Protein AF-U7QXC9-F1 (afdb_monomer_lite)

Foldseek 3Di:
DDDDDDDPDLALVVVVVSVVSVCVVDDDNPDADEDDDDPDPRCVDPSNVVVHPYDDDDDD

Structure (mmCIF, N/CA/C/O backbone):
data_AF-U7QXC9-F1
#
_entry.id   AF-U7QXC9-F1
#
loop_
_atom_site.group_PDB
_atom_site.id
_atom_site.type_symbol
_atom_site.label_atom_id
_atom_site.label_alt_id
_atom_site.label_comp_id
_atom_site.label_asym_id
_atom_site.label_entity_id
_atom_site.label_seq_id
_atom_site.pdbx_PDB_ins_code
_atom_site.Cartn_x
_atom_site.Cartn_y
_atom_site.Cartn_z
_atom_site.occupancy
_atom_site.B_iso_or_equiv
_atom_site.auth_seq_id
_atom_site.auth_comp_id
_atom_site.auth_asym_id
_atom_site.auth_atom_id
_atom_site.pdbx_PDB_model_num
ATOM 1 N N . ARG A 1 1 ? -10.933 10.463 6.045 1.00 81.44 1 ARG A N 1
ATOM 2 C CA . ARG A 1 1 ? -9.696 11.131 6.518 1.00 81.44 1 ARG A CA 1
ATOM 3 C C . ARG A 1 1 ? -8.614 10.865 5.491 1.00 81.44 1 ARG A C 1
ATOM 5 O O . ARG A 1 1 ? -8.516 9.727 5.055 1.00 81.44 1 ARG A O 1
ATOM 12 N N . THR A 1 2 ? -7.844 11.874 5.108 1.00 88.88 2 THR A N 1
ATOM 13 C CA . THR A 1 2 ? -6.720 11.692 4.180 1.00 88.88 2 THR A CA 1
ATOM 14 C C . THR A 1 2 ? -5.465 11.296 4.960 1.00 88.88 2 THR A C 1
ATOM 16 O O . THR A 1 2 ? -5.246 11.813 6.057 1.00 88.88 2 THR A O 1
ATOM 19 N N . VAL A 1 3 ? -4.680 10.357 4.427 1.00 89.06 3 VA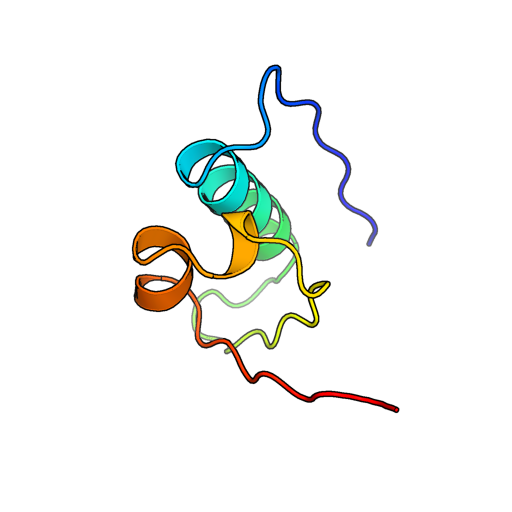L A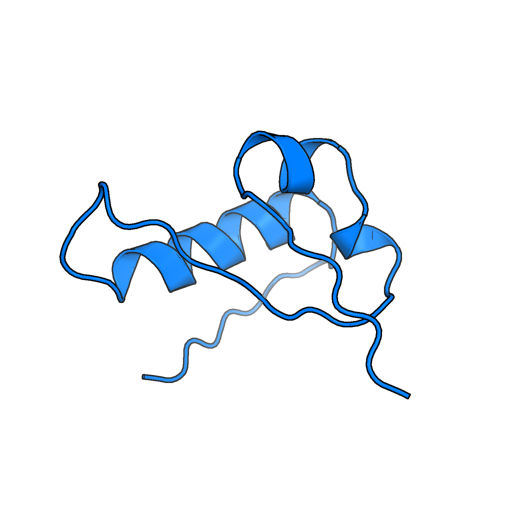 N 1
ATOM 20 C CA . VAL A 1 3 ? -3.417 9.878 5.011 1.00 89.06 3 VAL A CA 1
ATOM 21 C C . VAL A 1 3 ? -2.295 10.229 4.039 1.00 89.06 3 VAL A C 1
ATOM 23 O O . VAL A 1 3 ? -2.372 9.865 2.870 1.00 89.06 3 VAL A O 1
ATOM 26 N N . PHE A 1 4 ? -1.276 10.932 4.527 1.00 92.38 4 PHE A N 1
ATOM 27 C CA . PHE A 1 4 ? -0.075 11.284 3.773 1.00 92.38 4 PHE A CA 1
ATOM 28 C C . PHE A 1 4 ? 1.143 10.735 4.514 1.00 92.38 4 PHE A C 1
ATOM 30 O O . PHE A 1 4 ? 1.204 10.843 5.739 1.00 92.38 4 PHE A O 1
ATOM 37 N N . GLN A 1 5 ? 2.072 10.128 3.781 1.00 91.94 5 GLN A N 1
ATOM 38 C CA . GLN A 1 5 ? 3.333 9.597 4.297 1.00 91.94 5 GLN A CA 1
ATOM 39 C C . GLN A 1 5 ? 4.431 9.831 3.261 1.00 91.94 5 GLN A C 1
ATOM 41 O O . GLN A 1 5 ? 4.174 9.733 2.060 1.00 91.94 5 GLN A O 1
ATOM 46 N N . GLU A 1 6 ? 5.642 10.115 3.728 1.00 93.81 6 GLU A N 1
ATOM 47 C CA . GLU A 1 6 ? 6.817 10.266 2.875 1.00 93.81 6 GLU A CA 1
ATOM 48 C C . GLU A 1 6 ? 7.690 9.017 2.976 1.00 93.81 6 GLU A C 1
ATOM 50 O O . GLU A 1 6 ? 8.096 8.604 4.063 1.00 93.81 6 GLU A O 1
ATOM 55 N N . TYR A 1 7 ? 7.993 8.420 1.825 1.00 89.94 7 TYR A N 1
ATOM 56 C CA . TYR A 1 7 ? 8.899 7.285 1.717 1.00 89.94 7 TYR A CA 1
ATOM 57 C C . TYR A 1 7 ? 10.013 7.630 0.738 1.00 89.94 7 TYR A C 1
ATOM 59 O O . TYR A 1 7 ? 9.757 8.147 -0.347 1.00 89.94 7 TYR A O 1
ATOM 67 N N . GLN A 1 8 ? 11.254 7.296 1.096 1.00 90.25 8 GLN A N 1
ATOM 68 C CA . GLN A 1 8 ? 12.421 7.572 0.253 1.00 90.25 8 GLN A CA 1
ATOM 69 C C . GLN A 1 8 ? 12.367 6.830 -1.094 1.00 90.25 8 GLN A C 1
ATOM 71 O O . GLN A 1 8 ? 12.922 7.298 -2.084 1.00 90.25 8 GLN A O 1
ATOM 76 N N . THR A 1 9 ? 11.714 5.664 -1.141 1.00 87.88 9 THR A N 1
ATOM 77 C CA . THR A 1 9 ? 11.537 4.869 -2.364 1.00 87.88 9 THR A CA 1
ATOM 78 C C . THR A 1 9 ? 10.137 4.268 -2.435 1.00 87.88 9 THR A C 1
ATOM 80 O O . THR A 1 9 ? 9.570 3.872 -1.417 1.00 87.88 9 THR A O 1
ATOM 83 N N . LEU A 1 10 ? 9.588 4.158 -3.645 1.00 83.44 10 LEU A N 1
ATOM 84 C CA . LEU A 1 10 ? 8.329 3.458 -3.904 1.00 83.44 10 LEU A CA 1
ATOM 85 C C . LEU A 1 10 ? 8.625 1.992 -4.228 1.00 83.44 10 LEU A C 1
ATOM 87 O O . LEU A 1 10 ? 8.861 1.629 -5.378 1.00 83.44 10 LEU A O 1
ATOM 91 N N . ASN A 1 11 ? 8.655 1.169 -3.185 1.00 82.50 11 ASN A N 1
ATOM 92 C CA . ASN A 1 11 ? 8.841 -0.275 -3.270 1.00 82.50 11 ASN A CA 1
ATOM 93 C C . ASN A 1 11 ? 7.737 -1.003 -2.492 1.00 82.50 11 ASN A C 1
ATOM 95 O O . ASN A 1 11 ? 6.980 -0.392 -1.735 1.00 82.50 11 ASN A O 1
ATOM 99 N N . ASP A 1 12 ? 7.677 -2.318 -2.662 1.00 79.44 12 ASP A N 1
ATOM 100 C CA . ASP A 1 12 ? 6.619 -3.165 -2.113 1.00 79.44 12 ASP A CA 1
ATOM 101 C C . ASP A 1 12 ? 6.505 -3.060 -0.584 1.00 79.44 12 ASP A C 1
ATOM 103 O O . ASP A 1 12 ? 5.402 -3.004 -0.044 1.00 79.44 12 ASP A O 1
ATOM 107 N N . TYR A 1 13 ? 7.640 -2.965 0.117 1.00 83.69 13 TYR A N 1
ATOM 108 C CA . TYR A 1 13 ? 7.680 -2.824 1.574 1.00 83.69 13 TYR A CA 1
ATOM 109 C C . TYR A 1 13 ? 7.051 -1.502 2.033 1.00 83.69 13 TYR A C 1
ATOM 111 O O . TYR A 1 13 ? 6.160 -1.493 2.884 1.00 83.69 13 TYR A O 1
ATOM 119 N N . ASN A 1 14 ? 7.463 -0.385 1.429 1.00 87.12 14 ASN A N 1
ATOM 120 C CA . ASN A 1 14 ? 6.937 0.936 1.769 1.00 87.12 14 ASN A CA 1
ATOM 121 C C . ASN A 1 14 ? 5.444 1.060 1.425 1.00 87.12 14 ASN A C 1
ATOM 123 O O . ASN A 1 14 ? 4.696 1.690 2.173 1.00 87.12 14 ASN A O 1
ATOM 127 N N . MET A 1 15 ? 4.982 0.393 0.361 1.00 86.00 15 MET A N 1
ATOM 128 C CA . MET A 1 15 ? 3.554 0.298 0.041 1.00 86.00 15 MET A CA 1
ATOM 129 C C . MET A 1 15 ? 2.769 -0.463 1.118 1.00 86.00 15 MET A C 1
ATOM 131 O O . MET A 1 15 ? 1.719 0.014 1.552 1.00 86.00 15 MET A O 1
ATOM 135 N N . CYS A 1 16 ? 3.281 -1.594 1.618 1.00 83.75 16 CYS A N 1
ATOM 136 C CA . CYS A 1 16 ? 2.657 -2.306 2.740 1.00 83.75 16 CYS A CA 1
ATOM 137 C C . CYS A 1 16 ? 2.585 -1.434 4.005 1.00 83.75 16 CYS A C 1
ATOM 139 O O . CYS A 1 16 ? 1.534 -1.369 4.650 1.00 83.75 16 CYS A O 1
ATOM 141 N N . CYS A 1 17 ? 3.660 -0.709 4.338 1.00 87.69 17 CYS A N 1
ATOM 142 C CA . CYS A 1 17 ? 3.654 0.242 5.452 1.00 87.69 17 CYS A CA 1
ATOM 143 C C . CYS A 1 17 ? 2.578 1.322 5.274 1.00 87.69 17 CYS A C 1
ATOM 145 O O . CYS A 1 17 ? 1.833 1.605 6.213 1.00 87.69 17 CYS A O 1
ATOM 147 N N .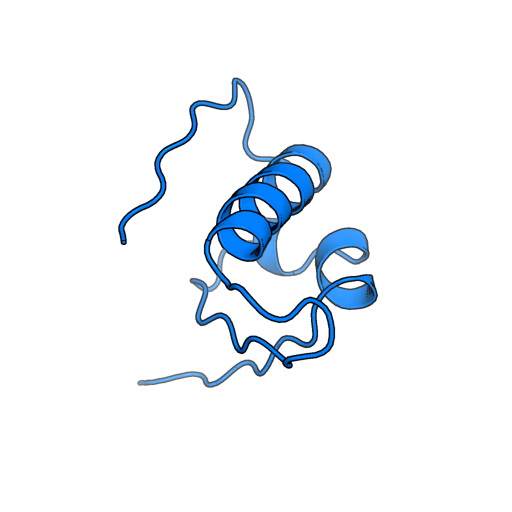 PHE A 1 18 ? 2.448 1.881 4.070 1.00 89.00 18 PHE A N 1
ATOM 148 C CA . PHE A 1 18 ? 1.436 2.891 3.780 1.00 89.00 18 PHE A CA 1
ATOM 149 C C . PHE A 1 18 ? 0.014 2.352 3.963 1.00 89.00 18 PHE A C 1
ATOM 151 O O . PHE A 1 18 ? -0.822 2.985 4.612 1.00 89.00 18 PHE A O 1
ATOM 158 N N . PHE A 1 19 ? -0.268 1.149 3.460 1.00 86.12 19 PHE A N 1
ATOM 159 C CA . PHE A 1 19 ? -1.578 0.529 3.643 1.00 86.12 19 PHE A CA 1
ATOM 160 C C . PHE A 1 19 ? -1.891 0.231 5.115 1.00 86.12 19 PHE A C 1
ATOM 162 O O . PHE A 1 19 ? -3.047 0.352 5.529 1.00 86.12 19 PHE A O 1
ATOM 169 N N . ASN A 1 20 ? -0.882 -0.070 5.937 1.00 86.19 20 ASN A N 1
ATOM 170 C CA . ASN A 1 20 ? -1.061 -0.185 7.383 1.00 86.19 20 ASN A CA 1
ATOM 171 C C . ASN A 1 20 ? -1.435 1.162 8.034 1.00 86.19 20 ASN A C 1
ATOM 173 O O . ASN A 1 20 ? -2.303 1.208 8.907 1.00 86.19 20 ASN A O 1
ATOM 177 N N . GLU A 1 21 ? -0.863 2.280 7.580 1.00 89.56 21 GLU A N 1
ATOM 178 C CA . GLU A 1 21 ? -1.284 3.611 8.046 1.00 89.56 21 GLU A CA 1
ATOM 179 C C . GLU A 1 21 ? -2.731 3.930 7.650 1.00 89.56 21 GLU A C 1
ATOM 181 O O . GLU A 1 21 ? -3.499 4.448 8.466 1.00 89.56 21 GLU A O 1
ATOM 186 N N . ILE A 1 22 ? -3.159 3.537 6.444 1.00 88.31 22 ILE A N 1
ATOM 187 C CA . ILE A 1 22 ? -4.577 3.601 6.062 1.00 88.31 22 ILE A CA 1
ATOM 188 C C . ILE A 1 22 ? -5.413 2.742 7.018 1.00 88.31 22 ILE A C 1
ATOM 190 O O . ILE A 1 22 ? -6.443 3.207 7.510 1.00 88.31 22 ILE A O 1
ATOM 194 N N . ARG A 1 23 ? -4.972 1.518 7.339 1.00 85.12 23 ARG A N 1
ATOM 195 C CA . ARG A 1 23 ? -5.701 0.568 8.196 1.00 85.12 23 ARG A CA 1
ATOM 196 C C . ARG A 1 23 ? -6.006 1.118 9.587 1.00 85.12 23 ARG A C 1
ATOM 198 O O . ARG A 1 23 ? -7.101 0.864 10.096 1.00 85.12 23 ARG A O 1
ATOM 205 N N . LYS A 1 24 ? -5.080 1.882 10.172 1.00 86.44 24 LYS A N 1
ATOM 206 C CA . LYS A 1 24 ? -5.234 2.536 11.486 1.00 86.44 24 LYS A CA 1
ATOM 207 C C . LYS A 1 24 ? -6.347 3.584 11.515 1.00 86.44 24 LYS A C 1
ATOM 209 O O . LYS A 1 24 ? -6.866 3.892 12.582 1.00 86.44 24 LYS A O 1
ATOM 214 N N . SER A 1 25 ? -6.740 4.125 10.359 1.00 86.56 25 SER A N 1
ATOM 215 C CA . SER A 1 25 ? -7.846 5.089 10.274 1.00 86.56 25 SER A CA 1
ATOM 216 C C . SER A 1 25 ? -9.236 4.452 10.414 1.00 86.56 25 SER A C 1
ATOM 218 O O . SER A 1 25 ? -10.226 5.169 10.551 1.00 86.56 25 SER A O 1
ATOM 220 N N . TYR A 1 26 ? -9.311 3.117 10.416 1.00 85.94 26 TYR A N 1
ATOM 221 C CA . TYR A 1 26 ? -10.551 2.354 10.459 1.00 85.94 26 TYR A CA 1
ATOM 222 C C . TYR A 1 26 ? -10.726 1.652 11.819 1.00 85.94 26 TYR A C 1
ATOM 224 O O . TYR A 1 26 ? -9.869 0.855 12.204 1.00 85.94 26 TYR A O 1
ATOM 232 N N . PRO A 1 27 ? -11.851 1.861 12.529 1.00 82.25 27 PRO A N 1
ATOM 233 C CA . PRO A 1 27 ? -11.991 1.497 13.946 1.00 82.25 27 PRO A CA 1
ATOM 234 C C . PRO A 1 27 ? -12.078 -0.011 14.226 1.00 82.25 27 PRO A C 1
ATOM 236 O O . PRO A 1 27 ? -11.661 -0.470 15.281 1.00 82.25 27 PRO A O 1
ATOM 239 N N . ASN A 1 28 ? -12.611 -0.804 13.296 1.00 85.62 28 ASN A N 1
ATOM 240 C CA . ASN A 1 28 ? -12.718 -2.256 13.443 1.00 85.62 28 ASN A CA 1
ATOM 241 C C . ASN A 1 28 ? -11.580 -2.937 12.678 1.00 85.62 28 ASN A C 1
ATOM 243 O O . ASN A 1 28 ? -11.478 -2.722 11.470 1.00 85.62 28 ASN A O 1
ATOM 247 N N . TYR A 1 29 ? -10.769 -3.767 13.342 1.00 77.25 29 TYR A N 1
ATOM 248 C CA . TYR A 1 29 ? -9.644 -4.502 12.741 1.00 77.25 29 TYR A CA 1
ATOM 249 C C . TYR A 1 29 ? -10.063 -5.695 11.846 1.00 77.25 29 TYR A C 1
ATOM 251 O O . TYR A 1 29 ? -9.332 -6.089 10.940 1.00 77.25 29 TYR A O 1
ATOM 259 N N . HIS A 1 30 ? -11.284 -6.204 11.995 1.00 79.56 30 HIS A N 1
ATOM 260 C CA . HIS A 1 30 ? -11.808 -7.314 11.189 1.00 79.56 30 HIS A CA 1
ATOM 261 C C . HIS A 1 30 ? -12.597 -6.871 9.952 1.00 79.56 30 HIS A C 1
ATOM 263 O O . HIS A 1 30 ? -12.951 -7.703 9.116 1.00 79.56 30 HIS A O 1
ATOM 269 N N . GLN A 1 31 ? -12.885 -5.573 9.805 1.00 81.31 31 GLN A N 1
ATOM 270 C CA . GLN A 1 31 ? -13.567 -5.083 8.607 1.00 81.31 31 GLN A CA 1
ATOM 271 C C . GLN A 1 31 ? -12.669 -5.232 7.370 1.00 81.31 31 GLN A C 1
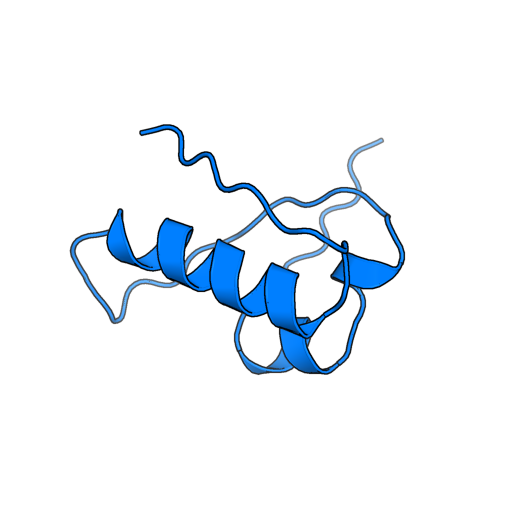ATOM 273 O O . GLN A 1 31 ? -11.480 -4.904 7.409 1.00 81.31 31 GLN A O 1
ATOM 278 N N . LYS A 1 32 ? -13.245 -5.720 6.269 1.00 80.81 32 LYS A N 1
ATOM 279 C CA . LYS A 1 32 ? -12.561 -5.789 4.974 1.00 80.81 32 LYS A CA 1
ATOM 280 C C . LYS A 1 32 ? -12.522 -4.397 4.352 1.00 80.81 32 LYS A C 1
ATOM 282 O O . LYS A 1 32 ? -13.542 -3.714 4.314 1.00 80.81 32 LYS A O 1
ATOM 287 N N . ILE A 1 33 ? -11.355 -4.002 3.851 1.00 79.88 33 ILE A N 1
ATOM 288 C CA . ILE A 1 33 ? -11.151 -2.723 3.168 1.00 79.88 33 ILE A CA 1
ATOM 289 C C . ILE A 1 33 ? -10.842 -3.017 1.703 1.00 79.88 33 ILE A C 1
ATOM 291 O O . ILE A 1 33 ? -9.948 -3.805 1.400 1.00 79.88 33 ILE A O 1
ATOM 295 N N . HIS A 1 34 ? -11.590 -2.385 0.804 1.00 80.56 34 HIS A N 1
ATOM 296 C CA . HIS A 1 34 ? -11.334 -2.428 -0.631 1.00 80.56 34 HIS A CA 1
ATOM 297 C C . HIS A 1 34 ? -10.536 -1.186 -1.026 1.00 80.56 34 HIS A C 1
ATOM 299 O O . HIS A 1 34 ? -10.983 -0.067 -0.783 1.00 80.56 34 HIS A O 1
ATOM 305 N N . LEU A 1 35 ? -9.361 -1.383 -1.622 1.00 80.06 35 LEU A N 1
ATOM 306 C CA . LEU A 1 35 ? -8.511 -0.301 -2.114 1.00 80.06 35 LEU A CA 1
ATOM 307 C C . LEU A 1 35 ? -8.584 -0.244 -3.640 1.00 80.06 35 LEU A C 1
ATOM 309 O O . LEU A 1 35 ? -8.445 -1.270 -4.307 1.00 80.06 35 LEU A O 1
ATOM 313 N N . ILE A 1 36 ? -8.783 0.958 -4.175 1.00 80.88 36 ILE A N 1
ATOM 314 C CA . ILE A 1 36 ? -8.644 1.253 -5.602 1.00 80.88 36 ILE A CA 1
ATOM 315 C C . ILE A 1 36 ? -7.286 1.926 -5.760 1.00 80.88 36 ILE A C 1
ATOM 317 O O . ILE A 1 36 ? -7.029 2.960 -5.147 1.00 80.88 36 ILE A O 1
ATOM 321 N N . VAL A 1 37 ? -6.414 1.299 -6.538 1.00 81.00 37 VAL A N 1
ATOM 322 C CA . VAL A 1 37 ? -5.043 1.749 -6.789 1.00 81.00 37 VAL A CA 1
ATOM 323 C C . VAL A 1 37 ? -4.8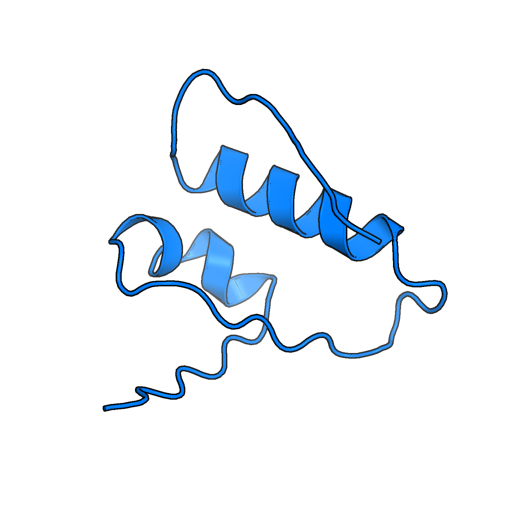23 1.860 -8.289 1.00 81.00 37 VAL A C 1
ATOM 325 O O . VAL A 1 37 ? -5.512 1.198 -9.071 1.00 81.00 37 VAL A O 1
ATOM 328 N N . ASP A 1 38 ? -3.874 2.697 -8.694 1.00 79.81 38 ASP A N 1
ATOM 329 C CA . ASP A 1 38 ? -3.507 2.818 -10.100 1.00 79.81 38 ASP A CA 1
ATOM 330 C C . ASP A 1 38 ? -2.830 1.535 -10.635 1.00 79.81 38 ASP A C 1
ATOM 332 O O . ASP A 1 38 ? -2.511 0.586 -9.908 1.00 79.81 38 ASP A O 1
ATOM 336 N N . GLY A 1 39 ? -2.615 1.487 -11.950 1.00 77.06 39 GLY A N 1
ATOM 337 C CA . GLY A 1 39 ? -2.031 0.332 -12.631 1.00 77.06 39 GLY A CA 1
ATOM 338 C C . GLY A 1 39 ? -0.522 0.134 -12.435 1.00 77.06 39 GLY A C 1
ATOM 339 O O . GLY A 1 39 ? 0.038 -0.726 -13.128 1.00 77.06 39 GLY A O 1
ATOM 340 N N . ALA A 1 40 ? 0.141 0.901 -11.560 1.00 76.94 40 ALA A N 1
ATOM 341 C CA . ALA A 1 40 ? 1.592 0.891 -11.427 1.00 76.94 40 ALA A CA 1
ATOM 342 C C . ALA A 1 40 ? 2.147 -0.453 -10.920 1.00 76.94 40 ALA A C 1
ATOM 344 O O . ALA A 1 40 ? 1.494 -1.204 -10.193 1.00 76.94 40 ALA A O 1
ATOM 345 N N . GLY A 1 41 ? 3.381 -0.772 -11.327 1.00 71.00 41 GLY A N 1
ATOM 346 C CA . GLY A 1 41 ? 4.003 -2.081 -11.088 1.00 71.00 41 GLY A CA 1
ATOM 347 C C . GLY A 1 41 ? 4.125 -2.458 -9.608 1.00 71.00 41 GLY A C 1
ATOM 348 O O . GLY A 1 41 ? 3.858 -3.604 -9.255 1.00 71.00 41 GLY A O 1
ATOM 349 N N . TYR A 1 42 ? 4.430 -1.489 -8.741 1.00 69.06 42 TYR A N 1
ATOM 350 C CA . TYR A 1 42 ? 4.581 -1.696 -7.294 1.00 69.06 42 TYR A CA 1
ATOM 351 C C . TYR A 1 42 ? 3.270 -2.106 -6.593 1.00 69.06 42 TYR A C 1
ATOM 353 O O . TYR A 1 42 ? 3.300 -2.788 -5.574 1.00 69.06 42 TYR A O 1
ATOM 361 N N . ASN A 1 43 ? 2.101 -1.786 -7.162 1.00 66.69 43 ASN A N 1
ATOM 362 C CA . ASN A 1 43 ? 0.803 -2.231 -6.631 1.00 66.69 43 ASN A CA 1
ATOM 363 C C . ASN A 1 43 ? 0.515 -3.713 -6.917 1.00 66.69 43 ASN A C 1
ATOM 365 O O . ASN A 1 43 ? -0.368 -4.315 -6.308 1.00 66.69 43 ASN A O 1
ATOM 369 N N . LYS A 1 44 ? 1.229 -4.313 -7.876 1.00 63.56 44 LYS A N 1
ATOM 370 C CA . LYS A 1 44 ? 0.999 -5.693 -8.335 1.00 63.56 44 LYS A CA 1
ATOM 371 C C . LYS A 1 44 ? 1.895 -6.711 -7.633 1.00 63.56 44 LYS A C 1
ATOM 373 O O . LYS A 1 44 ? 1.753 -7.907 -7.906 1.00 63.56 44 LYS A O 1
ATOM 378 N N . ALA A 1 45 ? 2.778 -6.242 -6.753 1.00 62.44 45 ALA A N 1
ATOM 379 C CA . ALA A 1 45 ? 3.729 -7.051 -6.017 1.00 62.44 45 ALA A CA 1
ATOM 380 C C . ALA A 1 45 ? 3.063 -8.109 -5.131 1.00 62.44 45 ALA A C 1
ATOM 382 O O . ALA A 1 45 ? 1.969 -7.923 -4.593 1.00 62.44 45 ALA A O 1
ATOM 383 N N . HIS A 1 46 ? 3.753 -9.238 -4.969 1.00 59.19 46 HIS A N 1
ATOM 384 C CA . HIS A 1 46 ? 3.241 -10.397 -4.238 1.00 59.19 46 HIS A CA 1
ATOM 385 C C . HIS A 1 46 ? 2.926 -10.085 -2.767 1.00 59.19 46 HIS A C 1
ATOM 387 O O . HIS A 1 46 ? 1.893 -10.527 -2.272 1.00 59.19 46 HIS A O 1
ATOM 393 N N . LEU A 1 47 ? 3.780 -9.287 -2.114 1.00 59.25 47 LEU A N 1
ATOM 394 C CA . LEU A 1 47 ? 3.635 -8.842 -0.719 1.00 59.25 47 LEU A CA 1
ATOM 395 C C . LEU A 1 47 ? 2.360 -8.027 -0.491 1.00 59.25 47 LEU A C 1
ATOM 397 O O . LEU A 1 47 ? 1.650 -8.208 0.489 1.00 59.25 47 LEU A O 1
ATOM 401 N N . VAL A 1 48 ? 2.037 -7.157 -1.443 1.00 56.41 48 VAL A N 1
ATOM 402 C CA . VAL A 1 48 ? 0.853 -6.307 -1.377 1.00 56.41 48 VAL A CA 1
ATOM 403 C C . VAL A 1 48 ? -0.410 -7.182 -1.475 1.00 56.41 48 VAL A C 1
ATOM 405 O O . VAL A 1 48 ? -1.322 -7.057 -0.660 1.00 56.41 48 VAL A O 1
ATOM 408 N N . LYS A 1 49 ? -0.433 -8.162 -2.388 1.00 59.75 49 LYS A N 1
ATOM 409 C CA . LYS A 1 49 ? -1.585 -9.060 -2.603 1.00 59.75 49 LYS A CA 1
ATOM 410 C C . LYS A 1 49 ? -1.858 -10.072 -1.486 1.00 59.75 49 LYS A C 1
ATOM 412 O O . LYS A 1 49 ? -2.999 -10.519 -1.385 1.00 59.75 49 LYS A O 1
ATOM 417 N N . SER A 1 50 ? -0.860 -10.481 -0.700 1.00 57.25 50 SER A N 1
ATOM 418 C CA . SER A 1 50 ? -1.068 -11.458 0.381 1.00 57.25 50 SER A CA 1
ATOM 419 C C . SER A 1 50 ? -1.769 -10.851 1.595 1.00 57.25 50 SER A C 1
ATOM 421 O O . SER A 1 50 ? -2.599 -11.516 2.210 1.00 57.25 50 SER A O 1
ATOM 423 N N . ASP A 1 51 ? -1.488 -9.581 1.893 1.00 54.47 51 ASP A N 1
ATOM 424 C CA . ASP A 1 51 ? -1.973 -8.919 3.110 1.00 54.47 51 ASP A CA 1
ATOM 425 C C . ASP A 1 51 ? -3.277 -8.139 2.882 1.00 54.47 51 ASP A C 1
ATOM 427 O O . ASP A 1 51 ? -3.993 -7.793 3.825 1.00 54.47 51 ASP A O 1
ATOM 431 N N . ILE A 1 52 ? -3.615 -7.863 1.619 1.00 57.38 52 ILE A N 1
ATOM 432 C CA . ILE A 1 52 ? -4.747 -7.021 1.234 1.00 57.38 52 ILE A CA 1
ATOM 433 C C . ILE A 1 52 ? -5.504 -7.687 0.089 1.00 57.38 52 ILE A C 1
ATOM 435 O O . ILE A 1 52 ? -4.955 -8.013 -0.962 1.00 57.38 52 ILE A O 1
ATOM 439 N N . THR A 1 53 ? -6.816 -7.851 0.259 1.00 48.62 53 THR A N 1
ATOM 440 C CA . THR A 1 53 ? -7.678 -8.333 -0.825 1.00 48.62 53 THR A CA 1
ATOM 441 C C . THR A 1 53 ? -7.890 -7.223 -1.858 1.00 48.62 53 THR A C 1
ATOM 443 O O . THR A 1 53 ? -8.809 -6.411 -1.739 1.00 48.62 53 THR A O 1
ATOM 446 N N . PHE A 1 54 ? -7.063 -7.203 -2.903 1.00 47.12 54 PHE A N 1
ATOM 447 C CA . PHE A 1 54 ? -7.277 -6.336 -4.061 1.00 47.12 54 PHE A CA 1
ATOM 448 C C . PHE A 1 54 ? -8.444 -6.843 -4.901 1.00 47.12 54 PHE A C 1
ATOM 450 O O . PHE A 1 54 ? -8.437 -7.974 -5.388 1.00 47.12 54 PHE A O 1
ATOM 457 N N . ARG A 1 55 ? -9.431 -5.977 -5.137 1.00 40.22 55 ARG A N 1
ATOM 458 C CA . ARG A 1 55 ? -10.3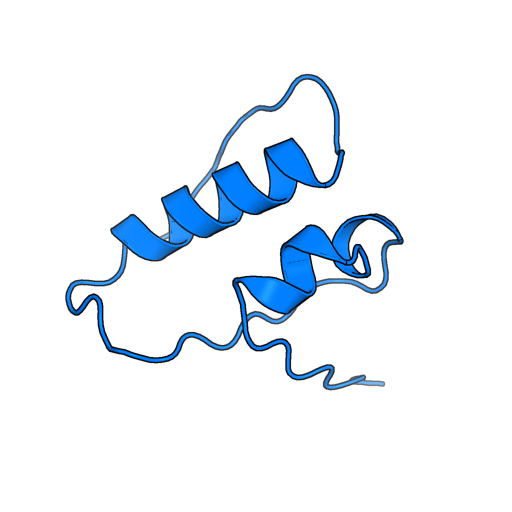09 -6.118 -6.298 1.00 40.22 55 ARG A CA 1
ATOM 459 C C . ARG A 1 55 ? -9.807 -5.138 -7.346 1.00 40.22 55 ARG A C 1
ATOM 461 O O . ARG A 1 55 ? -10.012 -3.939 -7.211 1.00 40.22 55 ARG A O 1
ATOM 468 N N . HIS A 1 56 ? -9.130 -5.653 -8.370 1.00 38.56 56 HIS A N 1
ATOM 469 C CA . HIS A 1 56 ? -8.901 -4.884 -9.587 1.00 38.56 56 HIS A CA 1
ATOM 470 C C . HIS A 1 56 ? -10.260 -4.659 -10.251 1.00 38.56 56 HIS A C 1
ATOM 472 O O . HIS A 1 56 ? -10.791 -5.544 -10.916 1.00 38.56 56 HIS A O 1
ATOM 478 N N . THR A 1 57 ? -10.831 -3.479 -10.064 1.00 35.12 57 THR A N 1
ATOM 479 C CA . THR A 1 57 ? -11.809 -2.941 -11.005 1.00 35.12 57 THR A CA 1
ATOM 480 C C . THR A 1 57 ? -11.052 -2.030 -11.950 1.00 35.12 57 THR A C 1
ATOM 482 O O . THR A 1 57 ? -10.687 -0.917 -11.584 1.00 35.12 57 THR A O 1
ATOM 485 N N . ALA A 1 58 ? -10.772 -2.536 -13.152 1.00 27.36 58 ALA A N 1
ATOM 486 C CA . ALA A 1 58 ? -10.462 -1.678 -14.283 1.00 27.36 58 ALA A CA 1
ATOM 487 C C . ALA A 1 58 ? -11.692 -0.793 -14.523 1.00 27.36 58 ALA A C 1
ATOM 489 O O . ALA A 1 58 ? -12.785 -1.312 -14.751 1.00 27.36 58 ALA A O 1
ATOM 490 N N . GLN A 1 59 ? -11.534 0.520 -14.409 1.00 30.55 59 GLN A N 1
ATOM 491 C CA . GLN A 1 59 ? -12.515 1.469 -14.916 1.00 30.55 59 GLN A CA 1
ATOM 492 C C . GLN A 1 59 ? -11.840 2.264 -16.036 1.00 30.55 59 GLN A C 1
ATOM 494 O O . GLN A 1 59 ? -10.856 2.950 -15.782 1.00 30.55 59 GLN A O 1
ATOM 499 N N . ILE A 1 60 ? -12.345 1.972 -17.243 1.00 31.94 60 ILE A N 1
ATOM 500 C CA . ILE A 1 60 ? -12.404 2.710 -18.520 1.00 31.94 60 ILE A CA 1
ATOM 501 C C . ILE A 1 60 ? -11.495 3.935 -18.648 1.00 31.94 60 ILE A C 1
ATOM 503 O O . ILE A 1 60 ? -11.712 4.908 -17.896 1.00 31.94 60 ILE A O 1
#

pLDDT: mean 73.69, std 17.62, range [27.36, 93.81]

Organism: NCBI:txid1389415

Secondary structure (DSSP, 8-state):
-------SS--HHHHHHHHHHHHHTSS-TTS-------S-GGGG-HHHHHHS--------

Radius of gyration: 11.86 Å; chains: 1; bounding box: 26×23×32 Å

Sequence (60 aa):
RTVFQEYQTLNDYNMCCFFNEIRKSYPNYHQKIHLIVDGAGYNKAHLVKSDITFRHTAQI